Protein AF-A0A1W9P7F2-F1 (afdb_monomer)

Solvent-accessible surface area (backbone atoms only — not comparable to full-atom values): 4060 Å² total; per-residue (Å²): 145,74,87,62,72,60,54,63,52,50,34,51,50,32,43,50,51,13,52,51,31,39,54,51,12,50,54,36,25,54,51,9,59,63,34,35,81,82,39,49,69,61,10,50,50,42,22,53,49,21,44,50,53,12,49,52,48,19,54,52,33,38,50,52,27,49,52,54,53,50,52,51,51,50,53,44,62,72,68,70,112

Structure (mmCIF, N/CA/C/O backbone):
data_AF-A0A1W9P7F2-F1
#
_entry.id   AF-A0A1W9P7F2-F1
#
loop_
_atom_site.group_PDB
_atom_site.id
_atom_site.type_symbol
_atom_site.label_atom_id
_atom_site.label_alt_id
_atom_site.label_comp_id
_atom_site.label_asym_id
_atom_site.label_entity_id
_atom_site.label_seq_id
_atom_site.pdbx_PDB_ins_code
_atom_site.Cartn_x
_atom_site.Cartn_y
_atom_site.Cartn_z
_atom_site.occupancy
_atom_site.B_iso_or_equiv
_atom_site.auth_seq_id
_atom_site.auth_comp_id
_atom_site.auth_asym_id
_atom_site.auth_atom_id
_atom_site.pdbx_PDB_model_num
ATOM 1 N N . MET A 1 1 ? -13.957 -4.874 29.861 1.00 47.06 1 MET A N 1
ATOM 2 C CA . MET A 1 1 ? -12.919 -3.857 29.552 1.00 47.06 1 MET A CA 1
ATOM 3 C C . MET A 1 1 ? -11.548 -4.450 29.152 1.00 47.06 1 MET A C 1
ATOM 5 O O . MET A 1 1 ? -10.553 -3.738 29.233 1.00 47.06 1 MET A O 1
ATOM 9 N N . LYS A 1 2 ? -11.425 -5.717 28.709 1.00 47.75 2 LYS A N 1
ATOM 10 C CA . LYS A 1 2 ? -10.113 -6.314 28.358 1.00 47.75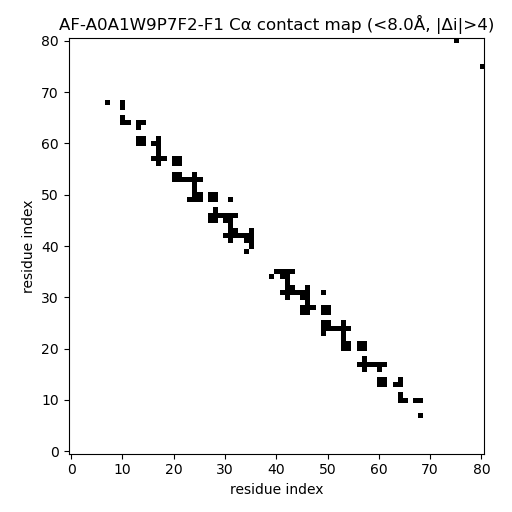 2 LYS A CA 1
ATOM 11 C C . LYS A 1 2 ? -9.971 -6.775 26.901 1.00 47.75 2 LYS A C 1
ATOM 13 O O . LYS A 1 2 ? -8.842 -6.981 26.467 1.00 47.75 2 LYS A O 1
ATOM 18 N N . ASP A 1 3 ? -11.054 -6.842 26.129 1.00 52.41 3 ASP A N 1
ATOM 19 C CA . ASP A 1 3 ? -11.069 -7.738 24.961 1.00 52.41 3 ASP A CA 1
ATOM 20 C C . ASP A 1 3 ? -10.821 -7.069 23.601 1.00 52.41 3 ASP A C 1
ATOM 22 O O . ASP A 1 3 ? -10.642 -7.760 22.604 1.00 52.41 3 ASP A O 1
ATOM 26 N N . TYR A 1 4 ? -10.700 -5.738 23.542 1.00 58.88 4 TYR A N 1
ATOM 27 C CA . TYR A 1 4 ? -10.463 -5.022 22.279 1.00 58.88 4 TYR A CA 1
ATOM 28 C C . TYR A 1 4 ? -9.080 -4.380 22.155 1.00 58.88 4 TYR A C 1
ATOM 30 O O . TYR A 1 4 ? -8.865 -3.586 21.248 1.00 58.88 4 TYR A O 1
ATOM 38 N N . LYS A 1 5 ? -8.099 -4.731 23.001 1.00 63.28 5 LYS A N 1
ATOM 39 C CA . LYS A 1 5 ? -6.715 -4.227 22.837 1.00 63.28 5 LYS A CA 1
ATOM 40 C C . LYS A 1 5 ? -6.112 -4.583 21.474 1.00 63.28 5 LYS A C 1
ATOM 42 O O . LYS A 1 5 ? -5.254 -3.864 20.972 1.00 63.28 5 LYS A O 1
ATOM 47 N N . THR A 1 6 ? -6.575 -5.674 20.875 1.00 72.94 6 THR A N 1
ATOM 48 C CA . THR A 1 6 ? -6.043 -6.211 19.622 1.00 72.94 6 THR A CA 1
ATOM 49 C C . THR A 1 6 ? -6.563 -5.472 18.384 1.00 72.94 6 THR A C 1
ATOM 51 O O . THR A 1 6 ? -5.855 -5.398 17.386 1.00 72.94 6 THR A O 1
ATOM 54 N N . LEU A 1 7 ? -7.762 -4.878 18.429 1.00 78.50 7 LEU A N 1
ATOM 55 C CA . LEU A 1 7 ? -8.375 -4.205 17.272 1.00 78.50 7 LEU A CA 1
ATOM 56 C C . LEU A 1 7 ? -7.648 -2.912 16.849 1.00 78.50 7 LEU A C 1
ATOM 58 O O . LEU A 1 7 ? -7.376 -2.763 15.659 1.00 78.50 7 LEU A O 1
ATOM 62 N N . PRO A 1 8 ? -7.235 -2.013 17.766 1.00 80.56 8 PRO A N 1
ATOM 63 C CA . PRO A 1 8 ? -6.395 -0.867 17.420 1.00 80.56 8 PRO A CA 1
ATOM 64 C C . PRO A 1 8 ? -5.053 -1.282 16.808 1.00 80.56 8 PRO A C 1
ATOM 66 O O . PRO A 1 8 ? -4.570 -0.638 15.880 1.00 80.56 8 PRO A O 1
ATOM 69 N N . ILE A 1 9 ? -4.470 -2.384 17.296 1.00 83.00 9 ILE A N 1
ATOM 70 C CA . ILE A 1 9 ? -3.227 -2.945 16.753 1.00 83.00 9 ILE A CA 1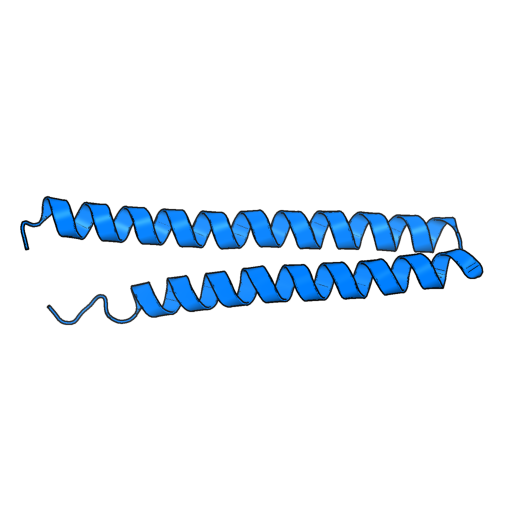
ATOM 71 C C . ILE A 1 9 ? -3.471 -3.458 15.330 1.00 83.00 9 ILE A C 1
ATOM 73 O O . ILE A 1 9 ? -2.684 -3.161 14.438 1.00 83.00 9 ILE A O 1
ATOM 77 N N . ALA A 1 10 ? -4.579 -4.162 15.087 1.00 83.38 10 ALA A N 1
ATOM 78 C CA . ALA A 1 10 ? -4.942 -4.637 13.755 1.00 83.38 10 ALA A CA 1
ATOM 79 C C . ALA A 1 10 ? -5.147 -3.480 12.758 1.00 83.38 10 ALA A C 1
ATOM 81 O O . ALA A 1 10 ? -4.647 -3.549 11.637 1.00 83.38 10 ALA A O 1
ATOM 82 N N . VAL A 1 11 ? -5.802 -2.388 13.170 1.00 88.31 11 VAL A N 1
ATOM 83 C CA . VAL A 1 11 ? -5.946 -1.171 12.347 1.00 88.31 11 VAL A CA 1
ATOM 84 C C . VAL A 1 11 ? -4.584 -0.560 12.018 1.00 88.31 11 VAL A C 1
ATOM 86 O O . VAL A 1 11 ? -4.328 -0.221 10.862 1.00 88.31 11 VAL A O 1
ATOM 89 N N . LEU A 1 12 ? -3.686 -0.452 13.002 1.00 87.31 12 LEU A N 1
ATOM 90 C CA . LEU A 1 12 ? -2.330 0.056 12.781 1.00 87.31 12 LEU A CA 1
ATOM 91 C C . LEU A 1 12 ? -1.559 -0.824 11.786 1.00 87.31 12 LEU A C 1
ATOM 93 O O . LEU A 1 12 ? -0.939 -0.310 10.859 1.00 87.31 12 LEU A O 1
ATOM 97 N N . VAL A 1 13 ? -1.634 -2.144 11.949 1.00 88.62 13 VAL A N 1
ATOM 98 C CA . VAL A 1 13 ? -0.986 -3.120 11.065 1.00 88.62 13 VAL A CA 1
ATOM 99 C C . VAL A 1 13 ? -1.523 -3.013 9.635 1.00 88.62 13 VAL A C 1
ATOM 101 O O . VAL A 1 13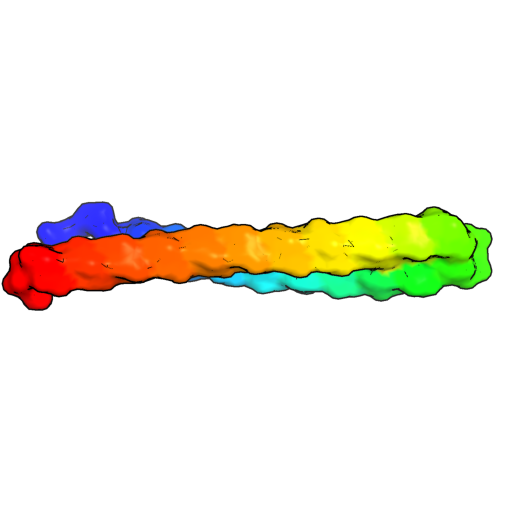 ? -0.735 -2.981 8.693 1.00 88.62 13 VAL A O 1
ATOM 104 N N . LEU A 1 14 ? -2.840 -2.874 9.451 1.00 89.38 14 LEU A N 1
ATOM 105 C CA . LEU A 1 14 ? -3.447 -2.648 8.134 1.00 89.38 14 LEU A CA 1
ATOM 106 C C . LEU A 1 14 ? -2.946 -1.356 7.482 1.00 89.38 14 LEU A C 1
ATOM 108 O O . LEU A 1 14 ? -2.610 -1.362 6.298 1.00 89.38 14 LEU A O 1
ATOM 112 N N . LYS A 1 15 ? -2.829 -0.267 8.253 1.00 89.62 15 LYS A N 1
ATOM 113 C CA . LYS A 1 15 ? -2.263 1.001 7.766 1.00 89.62 15 LYS A CA 1
ATOM 114 C C . LYS A 1 15 ? -0.797 0.841 7.357 1.00 89.62 15 LYS A C 1
ATOM 116 O O . LYS A 1 15 ? -0.406 1.351 6.310 1.00 89.62 15 LYS A O 1
ATOM 121 N N . ILE A 1 16 ? 0.002 0.097 8.125 1.00 92.19 16 ILE A N 1
ATOM 122 C CA . ILE A 1 16 ? 1.397 -0.215 7.774 1.00 92.19 16 ILE A CA 1
ATOM 123 C C . ILE A 1 16 ? 1.457 -1.005 6.460 1.00 92.19 16 ILE A C 1
ATOM 125 O O . ILE A 1 16 ? 2.214 -0.634 5.565 1.00 92.19 16 ILE A O 1
ATOM 129 N N . PHE A 1 17 ? 0.636 -2.045 6.295 1.00 90.00 17 PHE A N 1
ATOM 130 C CA . PHE A 1 17 ? 0.594 -2.817 5.049 1.00 90.00 17 PHE A CA 1
ATOM 131 C C . PHE A 1 17 ? 0.117 -1.996 3.849 1.00 90.00 17 PHE A C 1
ATOM 133 O O . PHE A 1 17 ? 0.644 -2.172 2.749 1.00 90.00 17 PHE A O 1
ATOM 140 N N . ALA A 1 18 ? -0.823 -1.068 4.049 1.00 89.00 18 ALA A N 1
ATOM 141 C CA . ALA A 1 18 ? -1.228 -0.131 3.008 1.00 89.00 18 ALA A CA 1
ATOM 142 C C . ALA A 1 18 ? -0.014 0.679 2.521 1.00 89.00 18 ALA A C 1
ATOM 144 O O . ALA A 1 18 ? 0.271 0.707 1.325 1.00 89.00 18 ALA A O 1
ATOM 145 N N . TRP A 1 19 ? 0.763 1.260 3.439 1.00 91.19 19 TRP A N 1
ATOM 146 C CA . TRP A 1 19 ? 1.972 2.014 3.093 1.00 91.19 19 TRP A CA 1
ATOM 147 C C . TRP A 1 19 ? 3.061 1.160 2.439 1.00 91.19 19 TRP A C 1
ATOM 149 O O . TRP A 1 19 ? 3.666 1.595 1.460 1.00 91.19 19 TRP A O 1
ATOM 159 N N . ILE A 1 20 ? 3.284 -0.067 2.917 1.00 91.94 20 ILE A N 1
ATOM 160 C CA . ILE A 1 20 ? 4.218 -1.010 2.281 1.00 91.94 20 ILE A CA 1
ATOM 161 C C . ILE A 1 20 ? 3.800 -1.285 0.832 1.00 91.94 20 ILE A C 1
ATOM 163 O O . ILE A 1 20 ? 4.653 -1.342 -0.052 1.00 91.94 20 ILE A O 1
ATOM 167 N N . SER A 1 21 ? 2.498 -1.398 0.571 1.00 90.69 21 SER A N 1
ATOM 168 C CA . SER A 1 21 ? 1.974 -1.633 -0.777 1.00 90.69 21 SER A CA 1
ATOM 169 C C . SER A 1 21 ? 2.240 -0.452 -1.718 1.00 90.69 21 SER A C 1
ATOM 171 O O . SER A 1 21 ? 2.620 -0.665 -2.870 1.00 90.69 21 SER A O 1
ATOM 173 N N . VAL A 1 22 ? 2.148 0.790 -1.221 1.00 90.75 22 VAL A N 1
ATOM 174 C CA . VAL A 1 22 ? 2.561 1.988 -1.978 1.00 90.75 22 VAL A CA 1
ATOM 175 C C . VAL A 1 22 ? 4.047 1.929 -2.307 1.00 90.75 22 VAL A C 1
ATOM 177 O O . VAL A 1 22 ? 4.425 2.118 -3.460 1.00 90.75 22 VAL A O 1
ATOM 180 N N . ILE A 1 23 ? 4.891 1.635 -1.315 1.00 92.56 23 ILE A N 1
ATOM 181 C CA . ILE A 1 23 ? 6.346 1.554 -1.503 1.00 92.56 23 ILE A CA 1
ATOM 182 C C . ILE A 1 23 ? 6.687 0.490 -2.554 1.00 92.56 23 ILE A C 1
ATOM 184 O O . ILE A 1 23 ? 7.458 0.759 -3.475 1.00 92.56 23 ILE A O 1
ATOM 188 N N . ALA A 1 24 ? 6.074 -0.692 -2.467 1.00 91.81 24 ALA A N 1
ATOM 189 C CA . ALA A 1 24 ? 6.254 -1.759 -3.445 1.00 91.81 24 ALA A CA 1
ATOM 190 C C . ALA A 1 24 ? 5.803 -1.334 -4.854 1.00 91.81 24 ALA A C 1
ATOM 192 O O . ALA A 1 24 ? 6.519 -1.583 -5.825 1.00 91.81 24 ALA A O 1
ATOM 193 N N . GLY A 1 25 ? 4.664 -0.643 -4.966 1.00 92.00 25 GLY A N 1
ATOM 194 C CA . GLY A 1 25 ? 4.169 -0.091 -6.228 1.00 92.00 25 GLY A CA 1
ATOM 195 C C . GLY A 1 25 ? 5.115 0.941 -6.844 1.00 92.00 25 GLY A C 1
ATOM 196 O O . GLY A 1 25 ? 5.381 0.889 -8.043 1.00 92.00 25 GLY A O 1
ATOM 197 N N . VAL A 1 26 ? 5.694 1.830 -6.030 1.00 93.62 26 VAL A N 1
ATOM 198 C CA . VAL A 1 26 ? 6.687 2.822 -6.478 1.00 93.62 26 VAL A CA 1
ATOM 199 C C . VAL A 1 26 ? 7.962 2.138 -6.967 1.00 93.62 26 VAL A C 1
ATOM 201 O O . VAL A 1 26 ? 8.442 2.454 -8.054 1.00 93.62 26 VAL A O 1
ATOM 204 N N . ILE A 1 27 ? 8.492 1.168 -6.216 1.00 94.62 27 ILE A N 1
ATOM 205 C CA . ILE A 1 27 ? 9.689 0.410 -6.615 1.00 94.62 27 ILE A CA 1
ATOM 206 C C . ILE A 1 27 ? 9.438 -0.347 -7.926 1.00 94.62 27 ILE A C 1
ATOM 208 O O . ILE A 1 27 ? 10.266 -0.299 -8.838 1.00 94.62 27 ILE A O 1
ATOM 212 N N . GLY A 1 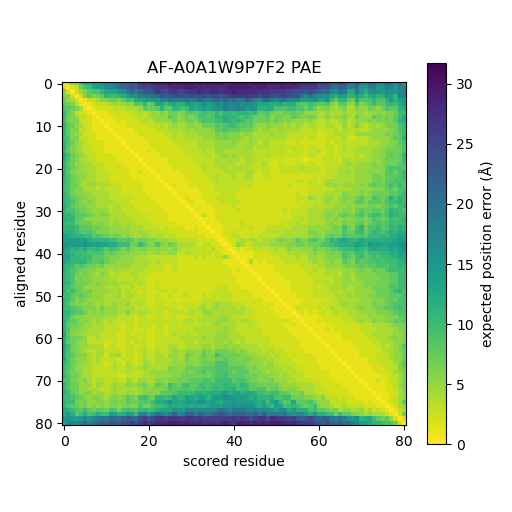28 ? 8.285 -1.013 -8.046 1.00 91.75 28 GLY A N 1
ATOM 213 C CA . GLY A 1 28 ? 7.871 -1.683 -9.277 1.00 91.75 28 GLY A CA 1
ATOM 214 C C . GLY A 1 28 ? 7.733 -0.710 -10.450 1.00 91.75 28 GLY A C 1
ATOM 215 O O . GLY A 1 28 ? 8.226 -0.989 -11.539 1.00 91.75 28 GLY A O 1
ATOM 216 N N . GLY A 1 29 ? 7.161 0.474 -10.213 1.00 93.06 29 GLY A N 1
ATOM 217 C CA . GLY A 1 29 ? 7.057 1.544 -11.203 1.00 93.06 29 GLY A CA 1
ATOM 218 C C . GLY A 1 29 ? 8.424 2.021 -11.699 1.00 93.06 29 GLY A C 1
ATOM 219 O O . GLY A 1 29 ? 8.656 2.069 -12.905 1.00 93.06 29 GLY A O 1
ATOM 220 N N . ILE A 1 30 ? 9.365 2.288 -10.788 1.00 94.31 30 ILE A N 1
ATOM 221 C CA . ILE A 1 30 ? 10.743 2.672 -11.138 1.00 94.31 30 ILE A CA 1
ATOM 222 C C . ILE A 1 30 ? 11.399 1.582 -11.991 1.00 94.31 30 ILE A C 1
ATOM 224 O O . ILE A 1 30 ? 11.983 1.878 -13.034 1.00 94.31 30 ILE A O 1
ATOM 228 N N . ARG A 1 31 ? 11.262 0.312 -11.592 1.00 94.00 31 ARG A N 1
ATOM 229 C CA . ARG A 1 31 ? 11.781 -0.820 -12.369 1.00 94.00 31 ARG A CA 1
ATOM 230 C C . ARG A 1 31 ? 11.153 -0.894 -13.763 1.00 94.00 31 ARG A C 1
ATOM 232 O O . ARG A 1 31 ? 11.870 -1.160 -14.724 1.00 94.00 31 ARG A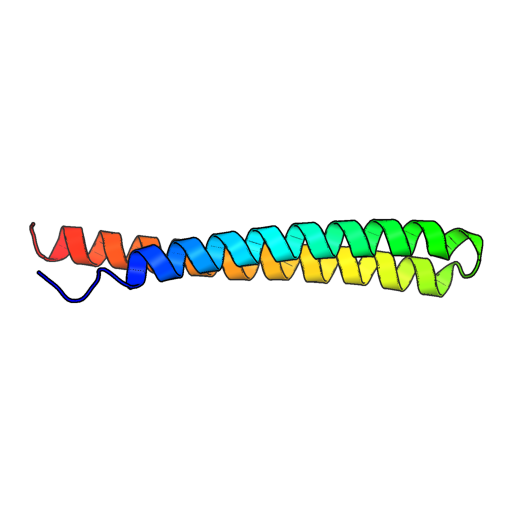 O 1
ATOM 239 N N . GLY A 1 32 ? 9.851 -0.637 -13.879 1.00 92.81 32 GLY A N 1
ATOM 240 C CA . GLY A 1 32 ? 9.134 -0.604 -15.155 1.00 92.81 32 GLY A CA 1
ATOM 241 C C . GLY A 1 32 ? 9.690 0.460 -16.094 1.00 92.81 32 GLY A C 1
ATOM 242 O O . GLY A 1 32 ? 10.010 0.146 -17.236 1.00 92.81 32 GLY A O 1
ATOM 243 N N . ILE A 1 33 ? 9.916 1.678 -15.589 1.00 94.19 33 ILE A N 1
ATOM 244 C CA . ILE A 1 33 ? 10.533 2.777 -16.351 1.00 94.19 33 ILE A CA 1
ATOM 245 C C . ILE A 1 33 ? 11.934 2.390 -16.837 1.00 94.19 33 ILE A C 1
ATOM 247 O O . ILE A 1 33 ? 12.250 2.575 -18.008 1.00 94.19 33 ILE A O 1
ATOM 251 N N . VAL A 1 34 ? 12.769 1.812 -15.968 1.00 95.31 34 VAL A N 1
ATOM 252 C CA . VAL A 1 34 ? 14.122 1.370 -16.352 1.00 95.31 34 VAL A CA 1
ATOM 253 C C . VAL A 1 34 ? 14.067 0.281 -17.430 1.00 95.31 34 VAL A C 1
ATOM 255 O O . VAL A 1 34 ? 14.883 0.267 -18.347 1.00 95.31 34 VAL A O 1
ATOM 258 N N . MET A 1 35 ? 13.086 -0.618 -17.367 1.00 93.44 35 MET A N 1
ATOM 259 C CA . MET A 1 35 ? 12.923 -1.687 -18.352 1.00 93.44 35 MET A CA 1
ATOM 260 C C . MET A 1 35 ? 12.442 -1.174 -19.720 1.00 93.44 35 MET A C 1
ATOM 262 O O . MET A 1 35 ? 12.721 -1.814 -20.730 1.00 93.44 35 MET A O 1
ATOM 266 N N . MET A 1 36 ? 11.806 0.003 -19.796 1.00 93.38 36 MET A N 1
ATOM 267 C CA . MET A 1 36 ? 11.390 0.593 -21.079 1.00 93.38 36 MET A CA 1
ATOM 268 C C . MET A 1 36 ? 12.567 0.891 -22.018 1.00 93.38 36 MET A C 1
ATOM 270 O O . MET A 1 36 ? 12.375 0.912 -23.231 1.00 93.38 36 MET A O 1
ATOM 274 N N . PHE A 1 37 ? 13.780 1.082 -21.483 1.00 93.81 37 PHE A N 1
ATOM 275 C CA . PHE A 1 37 ? 14.986 1.313 -22.286 1.00 93.81 37 PHE A CA 1
ATOM 276 C C . PHE A 1 37 ? 15.455 0.074 -23.060 1.00 93.81 37 PHE A C 1
ATOM 278 O O . PHE A 1 37 ? 16.213 0.212 -24.017 1.00 93.81 37 PHE A O 1
ATOM 285 N N . THR A 1 38 ? 15.023 -1.127 -22.665 1.00 94.50 38 THR A N 1
ATOM 286 C CA . THR A 1 38 ? 15.426 -2.394 -23.299 1.00 94.50 38 THR A CA 1
ATOM 287 C C . THR A 1 38 ? 14.248 -3.176 -23.878 1.00 94.50 38 THR A C 1
ATOM 289 O O . THR A 1 38 ? 14.404 -3.826 -24.908 1.00 94.50 38 THR A O 1
ATOM 292 N N . ALA A 1 39 ? 13.069 -3.092 -23.261 1.00 93.62 39 ALA A N 1
ATOM 293 C CA . ALA A 1 39 ? 11.841 -3.754 -23.690 1.00 93.62 39 ALA A CA 1
ATOM 294 C C . ALA A 1 39 ? 10.632 -2.853 -23.390 1.00 93.62 39 ALA A C 1
ATOM 296 O O . ALA A 1 39 ? 10.042 -2.902 -22.310 1.00 93.62 39 ALA A O 1
ATOM 297 N N . LEU A 1 40 ? 10.270 -2.002 -24.357 1.00 90.69 40 LEU A N 1
ATOM 298 C CA . LEU A 1 40 ? 9.275 -0.938 -24.180 1.00 90.69 40 LEU A CA 1
ATOM 299 C C . LEU A 1 40 ? 7.906 -1.458 -23.713 1.00 90.69 40 LEU A C 1
ATOM 301 O O . LEU A 1 40 ? 7.348 -0.925 -22.756 1.00 90.69 40 LEU A O 1
ATOM 305 N N . THR A 1 41 ? 7.370 -2.490 -24.370 1.00 93.50 41 THR A N 1
ATOM 306 C CA . THR A 1 41 ? 6.042 -3.060 -24.071 1.00 93.50 41 THR A CA 1
ATOM 307 C C . THR A 1 41 ? 5.986 -3.683 -22.683 1.00 93.50 41 THR A C 1
ATOM 309 O O . THR A 1 41 ? 5.052 -3.419 -21.925 1.00 93.50 41 THR A O 1
ATOM 312 N N . ASP A 1 42 ? 7.011 -4.452 -22.324 1.00 92.38 42 ASP A N 1
ATOM 313 C CA . ASP A 1 42 ? 7.091 -5.129 -21.030 1.00 92.38 42 ASP A CA 1
ATOM 314 C C . ASP A 1 42 ? 7.318 -4.124 -19.894 1.00 92.38 42 ASP A C 1
ATOM 316 O O . ASP A 1 42 ? 6.703 -4.237 -18.833 1.00 92.38 42 ASP A O 1
ATOM 320 N N . GLY A 1 43 ? 8.139 -3.094 -20.128 1.00 91.56 43 GLY A N 1
ATOM 321 C CA . GLY A 1 43 ? 8.350 -1.994 -19.187 1.00 91.56 43 GLY A CA 1
ATOM 322 C C . GLY A 1 43 ? 7.080 -1.175 -18.937 1.00 91.56 43 GLY A C 1
ATOM 323 O O . GLY A 1 43 ? 6.766 -0.871 -17.785 1.00 91.56 43 GLY A O 1
ATOM 324 N N . LEU A 1 44 ? 6.307 -0.874 -19.990 1.00 93.31 44 LEU A N 1
ATOM 325 C CA . LEU A 1 44 ? 4.990 -0.221 -19.899 1.00 93.31 44 LEU A CA 1
ATOM 326 C C . LEU A 1 44 ? 3.986 -1.054 -19.114 1.00 93.31 44 LEU A C 1
ATOM 328 O O . LEU A 1 44 ? 3.323 -0.524 -18.221 1.00 93.31 44 LEU A O 1
ATOM 332 N N . TRP A 1 45 ? 3.904 -2.351 -19.407 1.00 94.31 45 TRP A N 1
ATOM 333 C CA . TRP A 1 45 ? 3.030 -3.261 -18.677 1.00 94.31 45 TRP A CA 1
ATOM 334 C C . TRP A 1 45 ? 3.404 -3.329 -17.195 1.00 94.31 45 TRP A C 1
ATOM 336 O O . TRP A 1 45 ? 2.551 -3.135 -16.330 1.00 94.31 45 TRP A O 1
ATOM 346 N N . LEU A 1 46 ? 4.688 -3.527 -16.888 1.00 92.81 46 LEU A N 1
ATOM 347 C CA . LEU A 1 46 ? 5.174 -3.623 -15.514 1.00 92.81 46 LEU A CA 1
ATOM 348 C C . LEU A 1 46 ? 4.945 -2.321 -14.736 1.00 92.81 46 LEU A C 1
ATOM 350 O O . LEU A 1 46 ? 4.530 -2.367 -13.578 1.00 92.81 46 LEU A O 1
ATOM 354 N N . PHE A 1 47 ? 5.160 -1.167 -15.370 1.00 93.75 47 PHE A N 1
ATOM 355 C CA . PHE A 1 47 ? 4.872 0.144 -14.790 1.00 93.75 47 PHE A CA 1
ATOM 356 C C . PHE A 1 47 ? 3.381 0.315 -14.476 1.00 93.75 47 PHE A C 1
ATOM 358 O O . PHE A 1 47 ? 3.025 0.636 -13.341 1.00 93.75 47 PHE A O 1
ATOM 365 N N . ALA A 1 48 ? 2.512 0.051 -15.457 1.00 92.88 48 ALA A N 1
ATOM 366 C CA . ALA A 1 48 ? 1.067 0.196 -15.312 1.00 92.88 48 ALA A CA 1
ATOM 367 C C . ALA A 1 48 ? 0.510 -0.735 -14.227 1.00 92.88 48 ALA A C 1
ATOM 369 O O . ALA A 1 48 ? -0.235 -0.288 -13.356 1.00 92.88 48 ALA A O 1
ATOM 370 N N . VAL A 1 49 ? 0.917 -2.008 -14.232 1.00 93.00 49 VAL A N 1
ATOM 371 C CA . VAL A 1 49 ? 0.511 -2.997 -13.226 1.00 93.00 49 VAL A CA 1
ATOM 372 C C . VAL A 1 49 ? 1.011 -2.602 -11.839 1.00 93.00 4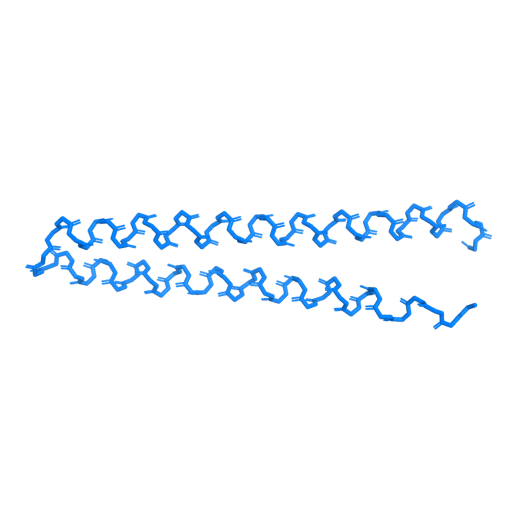9 VAL A C 1
ATOM 374 O O . VAL A 1 49 ? 0.236 -2.662 -10.890 1.00 93.00 49 VAL A O 1
ATOM 377 N N . SER A 1 50 ? 2.262 -2.154 -11.704 1.00 91.81 50 SER A N 1
ATOM 378 C CA . SER A 1 50 ? 2.829 -1.777 -10.400 1.00 91.81 50 SER A CA 1
ATOM 379 C C . SER A 1 50 ? 2.120 -0.570 -9.784 1.00 91.81 50 SER A C 1
ATOM 381 O O . SER A 1 50 ? 1.827 -0.575 -8.588 1.00 91.81 50 SER A O 1
ATOM 383 N N . LEU A 1 51 ? 1.786 0.438 -10.596 1.00 91.94 51 LEU A N 1
ATOM 384 C CA . LEU A 1 51 ? 1.015 1.599 -10.149 1.00 91.94 51 LEU A CA 1
ATOM 385 C C . LEU A 1 51 ? -0.432 1.238 -9.812 1.00 91.94 51 LEU A C 1
ATOM 387 O O . LEU A 1 51 ? -0.925 1.638 -8.759 1.00 91.94 51 LEU A O 1
ATOM 391 N N . LEU A 1 52 ? -1.104 0.470 -10.676 1.00 93.19 52 LEU A N 1
ATOM 392 C CA . LEU A 1 52 ? -2.495 0.073 -10.462 1.00 93.19 52 LEU A CA 1
ATOM 393 C C . LEU A 1 52 ? -2.638 -0.819 -9.233 1.00 93.19 52 LEU A C 1
ATOM 395 O O . LEU A 1 52 ? -3.427 -0.503 -8.347 1.00 93.19 52 LEU A O 1
ATOM 399 N N . TYR A 1 53 ? -1.864 -1.901 -9.140 1.00 89.94 53 TYR A N 1
ATOM 400 C CA . TYR A 1 53 ? -1.938 -2.801 -7.992 1.00 89.94 53 TYR A CA 1
ATOM 401 C C . TYR A 1 53 ? -1.443 -2.133 -6.713 1.00 89.94 53 TYR A C 1
ATOM 403 O O . TYR A 1 53 ? -2.092 -2.289 -5.682 1.00 89.94 53 TYR A O 1
ATOM 411 N N . GLY A 1 54 ? -0.352 -1.361 -6.756 1.00 88.88 54 GLY A N 1
ATOM 412 C CA . GLY A 1 54 ? 0.150 -0.632 -5.587 1.00 88.88 54 GLY A CA 1
ATOM 413 C C . GLY A 1 54 ? -0.848 0.406 -5.067 1.00 88.88 54 GLY A C 1
ATOM 414 O O . GLY A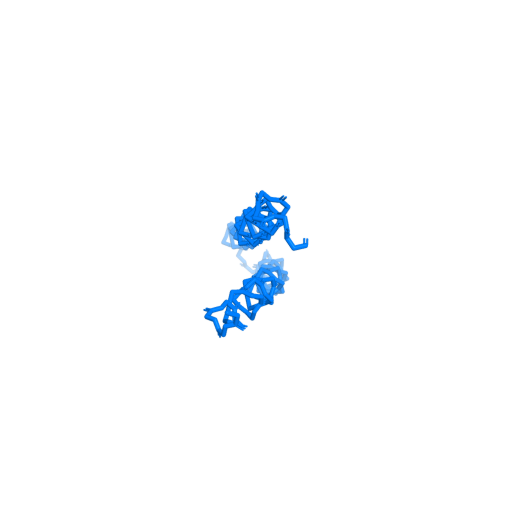 1 54 ? -1.100 0.479 -3.866 1.00 88.88 54 GLY A O 1
ATOM 415 N N . GLY A 1 55 ? -1.486 1.156 -5.969 1.00 88.56 55 GLY A N 1
ATOM 416 C CA . GLY A 1 55 ? -2.515 2.136 -5.620 1.00 88.56 55 GLY A CA 1
ATOM 417 C C . GLY A 1 55 ? -3.815 1.499 -5.124 1.00 88.56 55 GLY A C 1
ATOM 418 O O . GLY A 1 55 ? -4.341 1.897 -4.086 1.00 88.56 55 GLY A O 1
ATOM 419 N N . LEU A 1 56 ? -4.327 0.481 -5.823 1.00 92.81 56 LEU A N 1
ATOM 420 C CA . LEU A 1 56 ? -5.570 -0.202 -5.444 1.00 92.81 56 LEU A CA 1
ATOM 421 C C . LEU A 1 56 ? -5.435 -0.944 -4.113 1.00 92.81 56 LEU A C 1
ATOM 423 O O . LEU A 1 56 ? -6.337 -0.870 -3.281 1.00 92.81 56 LEU A O 1
ATOM 427 N N . SER A 1 57 ? -4.312 -1.630 -3.885 1.00 90.00 57 SER A N 1
ATOM 428 C CA . SER A 1 57 ? -4.055 -2.319 -2.614 1.00 90.00 57 SER A CA 1
ATOM 429 C C . SER A 1 57 ? -3.923 -1.341 -1.446 1.00 90.00 57 SER A C 1
ATOM 431 O O . SER A 1 57 ? -4.481 -1.605 -0.381 1.00 90.00 57 SER A O 1
ATOM 433 N N . PHE A 1 58 ? -3.280 -0.183 -1.649 1.00 91.25 58 PHE A N 1
ATOM 434 C CA . PHE A 1 58 ? -3.267 0.898 -0.663 1.00 91.25 58 PHE A CA 1
ATOM 435 C C . PHE A 1 58 ? -4.680 1.375 -0.326 1.00 91.25 58 PHE A C 1
ATOM 437 O O . PHE A 1 58 ? -5.054 1.370 0.846 1.00 91.25 58 PHE A O 1
ATOM 444 N N . LEU A 1 59 ? -5.471 1.748 -1.339 1.00 92.25 59 LEU A N 1
ATOM 445 C CA . LEU A 1 59 ? -6.836 2.237 -1.141 1.00 92.25 59 LEU A CA 1
ATOM 446 C C . LEU A 1 59 ? -7.693 1.207 -0.406 1.00 92.25 59 LEU A C 1
ATOM 448 O O . LEU A 1 59 ? -8.391 1.558 0.540 1.00 92.25 59 LEU A O 1
ATOM 452 N N . TYR A 1 60 ? -7.601 -0.063 -0.799 1.00 92.44 60 TYR A N 1
ATOM 453 C CA . TYR A 1 60 ? -8.351 -1.149 -0.182 1.00 92.44 60 TYR A CA 1
ATOM 454 C C . TYR A 1 60 ? -7.982 -1.346 1.294 1.00 92.44 60 TYR A C 1
ATOM 456 O O . TYR A 1 60 ? -8.857 -1.323 2.158 1.00 92.44 60 TYR A O 1
ATOM 464 N N . LEU A 1 61 ? -6.690 -1.503 1.604 1.00 90.31 61 LEU A N 1
ATOM 465 C CA . LEU A 1 61 ? -6.221 -1.748 2.972 1.00 90.31 61 LEU A CA 1
ATOM 466 C C . LEU A 1 61 ? -6.462 -0.541 3.883 1.00 90.31 61 LEU A C 1
ATOM 468 O O . LEU A 1 61 ? -6.853 -0.706 5.041 1.00 90.31 61 LEU A O 1
ATOM 472 N N . TYR A 1 62 ? -6.270 0.670 3.360 1.00 90.38 62 TYR A N 1
ATOM 473 C CA . TYR A 1 62 ? -6.517 1.896 4.105 1.00 90.38 62 TYR A CA 1
ATOM 474 C C . TYR A 1 62 ? -8.011 2.082 4.383 1.00 90.38 62 TYR A C 1
ATOM 476 O O . TYR A 1 62 ? -8.388 2.297 5.534 1.00 90.38 62 TYR A O 1
ATOM 484 N N . ALA A 1 63 ? -8.871 1.906 3.375 1.00 89.75 63 ALA A N 1
ATOM 485 C CA . ALA A 1 63 ? -10.319 1.970 3.553 1.00 89.75 63 ALA A CA 1
ATOM 486 C C . ALA A 1 63 ? -10.815 0.922 4.559 1.00 89.75 63 ALA A C 1
ATOM 488 O O . ALA A 1 63 ? -11.604 1.251 5.441 1.00 89.75 63 ALA A O 1
ATOM 489 N N . LEU A 1 64 ? -10.304 -0.312 4.494 1.00 91.38 64 LEU A N 1
ATOM 490 C CA . LEU A 1 64 ? -10.634 -1.357 5.464 1.00 91.38 64 LEU A CA 1
ATOM 491 C C . LEU A 1 64 ? -10.246 -0.93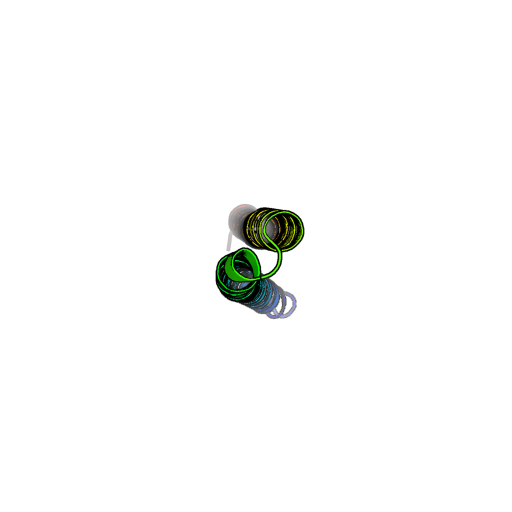9 6.893 1.00 91.38 64 LEU A C 1
ATOM 493 O O . LEU A 1 64 ? -11.021 -1.128 7.830 1.00 91.38 64 LEU A O 1
ATOM 497 N N . SER A 1 65 ? -9.065 -0.332 7.056 1.00 91.12 65 SER A N 1
ATOM 498 C CA . SER A 1 65 ? -8.596 0.163 8.354 1.00 91.12 65 SER A CA 1
ATOM 499 C C . SER A 1 65 ? -9.500 1.265 8.921 1.00 91.12 65 SER A C 1
ATOM 501 O O . SER A 1 65 ? -9.818 1.241 10.110 1.00 91.12 65 SER A O 1
ATOM 503 N N . GLU A 1 66 ? -9.974 2.179 8.069 1.00 89.81 66 GLU A N 1
ATOM 504 C CA . GLU A 1 66 ? -10.883 3.261 8.454 1.00 89.81 66 GLU A CA 1
ATOM 505 C C . GLU A 1 66 ? -12.274 2.729 8.800 1.00 89.81 66 GLU A C 1
ATOM 507 O O . GLU A 1 66 ? -12.843 3.130 9.810 1.00 89.81 66 GLU A O 1
ATOM 512 N N . VAL A 1 67 ? -12.802 1.764 8.040 1.00 90.75 67 VAL A N 1
ATOM 513 C CA . VAL A 1 67 ? -14.091 1.122 8.348 1.00 90.75 67 VAL A CA 1
ATOM 514 C C . VAL A 1 67 ? -14.049 0.448 9.719 1.00 90.75 67 VAL A C 1
ATOM 516 O O . VAL A 1 67 ? -14.948 0.657 10.532 1.00 90.75 67 VAL A O 1
ATOM 519 N N . ILE A 1 68 ? -12.991 -0.313 10.020 1.00 88.38 68 ILE A N 1
ATOM 520 C CA . ILE A 1 68 ? -12.827 -0.958 11.332 1.00 88.38 68 ILE A CA 1
ATOM 521 C C . ILE A 1 68 ? -12.726 0.098 12.440 1.00 88.38 68 ILE A C 1
ATOM 523 O O . ILE A 1 68 ? -13.348 -0.045 13.494 1.00 88.38 68 ILE A O 1
ATOM 527 N N . GLN A 1 69 ? -11.985 1.183 12.204 1.00 87.75 69 GLN A N 1
ATOM 528 C CA . GLN A 1 69 ? -11.865 2.286 13.155 1.00 87.75 69 GLN A CA 1
ATOM 529 C C . GLN A 1 69 ? -13.208 2.986 13.410 1.00 87.75 69 GLN A C 1
ATOM 531 O O . GLN A 1 69 ? -13.533 3.308 14.554 1.00 87.75 69 GLN A O 1
ATOM 536 N N . LEU A 1 70 ? -14.018 3.166 12.369 1.00 88.06 70 LEU A N 1
ATOM 537 C CA . LEU A 1 70 ? -15.342 3.775 12.447 1.00 88.06 70 LEU A CA 1
ATOM 538 C C . LEU A 1 70 ? -16.319 2.882 13.225 1.00 88.06 70 LEU A C 1
ATOM 540 O O . LEU A 1 70 ? -17.028 3.374 14.103 1.00 88.06 70 LEU A O 1
ATOM 544 N N . LEU A 1 71 ? -16.291 1.567 12.988 1.00 87.69 71 LEU A N 1
ATOM 545 C CA . LEU A 1 71 ? -17.077 0.588 13.747 1.00 87.69 71 LEU A CA 1
ATOM 546 C C . LEU A 1 71 ? -16.700 0.572 15.235 1.00 87.69 71 LEU A C 1
ATOM 548 O O . LEU A 1 71 ? -17.592 0.589 16.081 1.00 87.69 71 LEU A O 1
ATOM 552 N N . MET A 1 72 ? -15.403 0.622 15.565 1.00 85.00 72 MET A N 1
ATOM 553 C CA . MET A 1 72 ? -14.957 0.739 16.960 1.00 85.00 72 MET A CA 1
ATOM 554 C C . MET A 1 72 ? -15.476 2.020 17.624 1.00 85.00 72 MET A C 1
ATOM 556 O O . MET A 1 72 ? -15.939 1.985 18.764 1.00 85.00 72 MET A O 1
ATOM 560 N N . ASN A 1 73 ? -15.411 3.155 16.923 1.00 84.00 73 ASN A N 1
ATOM 561 C CA . ASN A 1 73 ? -15.887 4.436 17.448 1.00 84.00 73 ASN A CA 1
ATOM 562 C C . ASN A 1 73 ? -17.407 4.435 17.671 1.00 84.00 73 ASN A C 1
ATOM 564 O O . ASN A 1 73 ? -17.878 4.944 18.689 1.00 84.00 73 ASN A O 1
ATOM 568 N N . LEU A 1 74 ? -18.171 3.838 16.751 1.00 86.31 74 LEU A N 1
ATOM 569 C CA . LEU A 1 74 ? -19.613 3.648 16.905 1.00 86.31 74 LEU A CA 1
ATOM 570 C C . LEU A 1 74 ? -19.929 2.758 18.106 1.00 86.31 74 LEU A C 1
ATOM 572 O O . LEU A 1 74 ? -20.767 3.133 18.923 1.00 86.31 74 LEU A O 1
ATOM 576 N N . GLU A 1 75 ? -19.249 1.620 18.260 1.00 83.38 75 GLU A N 1
ATOM 577 C CA . GLU A 1 75 ? -19.461 0.739 19.412 1.00 83.38 75 GLU A CA 1
ATOM 578 C C . GLU A 1 75 ? -19.177 1.470 20.731 1.00 83.38 75 GLU A C 1
ATOM 580 O O . GLU A 1 75 ? -19.981 1.382 21.663 1.00 83.38 75 GLU A O 1
ATOM 585 N N . ARG A 1 76 ? -18.089 2.251 20.790 1.00 77.75 76 ARG A N 1
ATOM 586 C CA . ARG A 1 76 ? -17.727 3.038 21.976 1.00 77.75 76 ARG A CA 1
ATOM 587 C C . ARG A 1 76 ? -18.797 4.077 22.322 1.00 77.75 76 ARG A C 1
ATOM 589 O O . ARG A 1 76 ? -19.267 4.108 23.454 1.00 77.75 76 ARG A O 1
ATOM 596 N N . ASN A 1 77 ? -19.250 4.853 21.337 1.00 82.19 77 ASN A N 1
ATOM 597 C CA . ASN A 1 77 ? -20.287 5.872 21.536 1.00 82.19 77 ASN A CA 1
ATOM 598 C C . ASN A 1 77 ? -21.659 5.272 21.889 1.00 82.19 77 ASN A C 1
ATOM 600 O O . ASN A 1 77 ? -22.422 5.871 22.645 1.00 82.19 77 ASN A O 1
ATOM 604 N N . THR A 1 78 ? -21.988 4.089 21.363 1.00 79.56 78 THR A N 1
ATOM 605 C CA . THR A 1 78 ? -23.293 3.448 21.598 1.00 79.56 78 THR A CA 1
ATOM 606 C C . THR A 1 78 ? -23.358 2.777 22.970 1.00 79.56 78 THR A C 1
ATOM 608 O O . THR A 1 78 ? -24.420 2.744 23.590 1.00 79.56 78 THR A O 1
ATOM 611 N N . ARG A 1 79 ? -22.225 2.279 23.486 1.00 72.88 79 ARG A N 1
ATOM 612 C CA . ARG A 1 79 ? -22.152 1.675 24.826 1.00 72.88 79 ARG A CA 1
ATOM 613 C C . ARG A 1 79 ? -22.119 2.691 25.978 1.00 72.88 79 ARG A C 1
ATOM 615 O O . ARG A 1 79 ? -22.220 2.253 27.119 1.00 72.88 79 ARG A O 1
ATOM 622 N N . LYS A 1 80 ? -22.078 4.003 25.700 1.00 54.97 80 LYS A N 1
ATOM 623 C CA . LYS A 1 80 ? -22.058 5.084 26.710 1.00 54.97 80 LYS A CA 1
ATOM 624 C C . LYS A 1 80 ? -20.970 4.888 27.786 1.00 54.97 80 LYS A C 1
ATOM 626 O O . LYS A 1 80 ? -21.260 5.005 28.975 1.00 54.97 80 LYS A O 1
ATOM 631 N N . GLU A 1 81 ? -19.743 4.591 27.358 1.00 49.81 81 GLU A N 1
ATOM 632 C CA . GLU A 1 81 ? -18.541 5.001 28.111 1.00 49.81 81 GLU A CA 1
ATOM 633 C C . GLU A 1 81 ? -18.107 6.401 27.665 1.00 49.81 81 GLU A C 1
ATOM 635 O O . GLU A 1 81 ? -18.186 6.678 26.443 1.00 49.81 81 GLU A O 1
#

Nearest PDB structures (foldseek):
  7a0g-assembly1_DDD  TM=4.937E-01  e=5.151E+00  Serratia marcescens
  7a0g-assembly1_HHH  TM=3.607E-01  e=5.786E+00  Serratia marcescens

Mean predicted aligned error: 6.1 Å

Sequence (81 aa):
MKDYKTLPIAVLVLKIFAWISVIAGVIGGIRGIVMMFTALTDGLWLFAVSLLYGGLSFLYLYALSEVIQLLMNLERNTRKE

Secondary structure (DSSP, 8-state):
--TTTHHHHHHHHHHHHHHHHHHHHHHHHHHHHHHTTT-HHHHHHHHHHHHHHHHHHHHHHHHHHHHHHHHHHHHHHHTT-

Radius of gyration: 18.43 Å; Cα contacts (8 Å, |Δi|>4): 74; chains: 1; bounding box: 39×14×54 Å

pLDDT: mean 86.52, std 11.29, range [47.06, 95.31]

Foldseek 3Di:
DPDCPV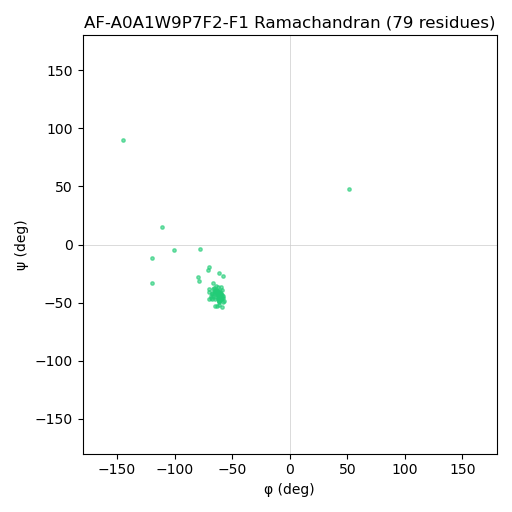LLVLLVVLLVVLVVLLVQLVVQLVVLVVCCVPPVVSSVVSNVCSVVRSVVSSVVSNVVSVVSVVVVVVVPVVVPD